Protein AF-A0A2D9Y4U9-F1 (afdb_monomer)

Radius of gyration: 23.61 Å; Cα contacts (8 Å, |Δi|>4): 243; chains: 1; bounding box: 48×55×72 Å

pLDDT: mean 71.7, std 15.78, range [38.75, 96.12]

Foldseek 3Di:
DDDDDDDPVNVVVVVVVVVVVVVVVVVVVVVVVLQVVLVVVVVLLVLVLVLQVVLCVVPVDGQALPDFDPPDPDGKRKFKLAQAPVGRPDRPSLVVSCVSSDPSHDPPSSDNDPPHDQKMKMKIAADDPQQPPDNGARIKIKMFSGGDHQPPPNDQDADDDDDDDGIDIDTHD

Mean predicted aligned error: 11.63 Å

Sequence (173 aa):
MKKKGFTLIELLVVISIIGVLSSIVLGTLGDARNSARDAAFLTRAKELQKSIEIFYLENDRYPTSGSVINGGGGTIAAANNCPEPSNPTYNDNWDEFVADMGGYLSPGLGAIDGQGHKHCMVYVLGKHPKCNKYADSAYNIIYTTYNTTYGEGGEIDYWVDGAGDTRHCLYPL

Secondary structure (DSSP, 8-state):
-PPPPPPHHHHHHHHHHHHHHHHHHHHHHHHHHHHHHHHHHHHHHHHHHHHHHHHHHHHSS----SSEEEETTEEEEEEE---BTTBTT--SSHHHHHHHTGGGSPTTSS---TT--SS-EEEEES-BTTB-SSTT-SEEEEEESSS-PPPTTSPPP--SSSSSS-EEEEPP-

Solvent-accessible surface area (backbone atoms only — not comparable to full-atom values): 10196 Å² total; per-residue (Å²): 134,86,80,85,74,84,54,72,65,60,55,52,53,50,54,52,52,50,53,60,56,50,56,57,54,59,60,56,51,56,58,54,53,52,54,52,51,35,53,53,48,54,52,49,56,53,50,51,52,52,29,50,52,54,44,24,76,74,64,81,43,72,81,54,21,90,51,71,46,78,58,99,85,50,80,25,34,38,25,23,68,45,42,34,74,94,42,70,83,41,43,51,39,29,70,44,29,43,57,64,42,50,88,56,58,61,94,72,74,74,62,80,64,97,76,70,60,41,58,32,46,34,42,32,42,34,79,43,93,74,55,54,92,54,85,79,38,71,39,36,38,38,36,38,63,46,81,47,68,52,40,99,77,79,59,80,71,61,45,82,80,95,80,75,65,53,33,41,72,48,68,78,132

Structure (mmCIF, N/CA/C/O backbone):
data_AF-A0A2D9Y4U9-F1
#
_entry.id   AF-A0A2D9Y4U9-F1
#
loop_
_atom_site.group_PDB
_atom_site.id
_atom_site.type_symbol
_atom_site.label_atom_id
_atom_site.label_alt_id
_atom_site.label_comp_id
_atom_site.label_asym_id
_atom_site.label_entity_id
_atom_site.label_seq_id
_atom_site.pdbx_PDB_ins_code
_atom_site.Cartn_x
_atom_site.Cartn_y
_atom_site.Cartn_z
_atom_site.occupancy
_atom_site.B_iso_or_equiv
_atom_site.auth_seq_id
_atom_site.auth_comp_id
_atom_site.auth_asym_id
_atom_site.auth_atom_id
_atom_site.pdbx_PDB_model_num
ATOM 1 N N . MET A 1 1 ? -29.198 35.960 50.471 1.00 51.66 1 MET A N 1
ATOM 2 C CA . MET A 1 1 ? -29.439 35.007 49.362 1.00 51.66 1 MET A CA 1
ATOM 3 C C . MET A 1 1 ? -28.948 33.627 49.791 1.00 51.66 1 MET A C 1
ATOM 5 O O . MET A 1 1 ? -27.767 33.498 50.085 1.00 51.66 1 MET A O 1
ATOM 9 N N . LYS A 1 2 ? -29.826 32.620 49.917 1.00 59.59 2 LYS A N 1
ATOM 10 C CA . LYS A 1 2 ? -29.412 31.248 50.271 1.00 59.59 2 LYS A CA 1
ATOM 11 C C . LYS A 1 2 ? -28.787 30.588 49.039 1.00 59.59 2 LYS A C 1
ATOM 13 O O . LYS A 1 2 ? -29.472 30.426 48.033 1.00 59.59 2 LYS A O 1
ATOM 18 N N . LYS A 1 3 ? -27.500 30.235 49.104 1.00 72.44 3 LYS A N 1
ATOM 19 C CA . LYS A 1 3 ? -26.849 29.439 48.055 1.00 72.44 3 LYS A CA 1
ATOM 20 C C . LYS A 1 3 ? -27.423 28.020 48.104 1.00 72.44 3 LYS A C 1
ATOM 22 O O . LYS A 1 3 ? -27.375 27.385 49.154 1.00 72.44 3 LYS A O 1
ATOM 27 N N . LYS A 1 4 ? -27.994 27.544 46.994 1.00 79.19 4 LYS A N 1
ATOM 28 C CA . LYS A 1 4 ? -28.340 26.127 46.829 1.00 79.19 4 LYS A CA 1
ATOM 29 C C . LYS A 1 4 ? -27.031 25.354 46.650 1.00 79.19 4 LYS A C 1
ATOM 31 O O . LYS A 1 4 ? -26.256 25.685 45.757 1.00 79.19 4 LYS A O 1
ATOM 36 N N . GLY A 1 5 ? -26.758 24.409 47.544 1.00 81.69 5 GLY A N 1
ATOM 37 C CA . GLY A 1 5 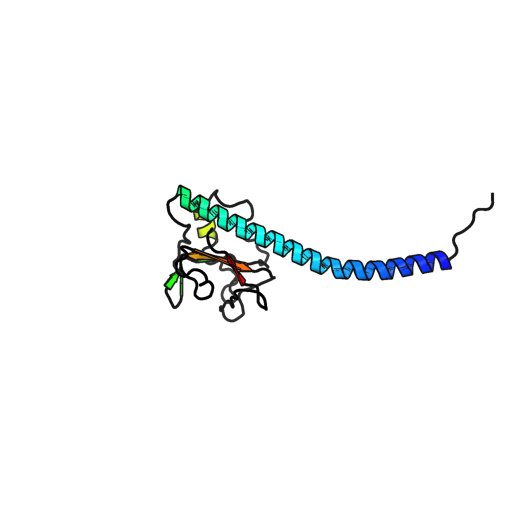? -25.640 23.477 47.412 1.00 81.69 5 GLY A CA 1
ATOM 38 C C . GLY A 1 5 ? -26.031 22.309 46.512 1.00 81.69 5 GLY A C 1
ATOM 39 O O . GLY A 1 5 ? -27.187 21.890 46.534 1.00 81.69 5 GLY A O 1
ATOM 40 N N . PHE A 1 6 ? -25.076 21.808 45.730 1.00 81.56 6 PHE A N 1
ATOM 41 C CA . PHE A 1 6 ? -25.226 20.554 44.994 1.00 81.56 6 PHE A CA 1
ATOM 42 C C . PHE A 1 6 ? -25.371 19.389 45.974 1.00 81.56 6 PHE A C 1
ATOM 44 O O . PHE A 1 6 ? -24.680 19.339 46.995 1.00 81.56 6 PHE A O 1
ATOM 51 N N . THR A 1 7 ? -26.258 18.450 45.666 1.00 91.75 7 THR A N 1
ATOM 52 C CA . THR A 1 7 ? -26.401 17.228 46.455 1.00 91.75 7 THR A CA 1
ATOM 53 C C . THR A 1 7 ? -25.341 16.199 46.048 1.00 91.75 7 THR A C 1
ATOM 55 O O . THR A 1 7 ? -24.925 16.121 44.892 1.00 91.75 7 THR A O 1
ATOM 58 N N . LEU A 1 8 ? -24.900 15.371 47.001 1.00 88.94 8 LEU A N 1
ATOM 59 C CA . LEU A 1 8 ? -23.971 14.262 46.734 1.00 88.94 8 LEU A CA 1
ATOM 60 C C . LEU A 1 8 ? -24.525 13.283 45.689 1.00 88.94 8 LEU A C 1
ATOM 62 O O . LEU A 1 8 ? -23.767 12.753 44.881 1.00 88.94 8 LEU A O 1
ATOM 66 N N . ILE A 1 9 ? -25.844 13.069 45.688 1.00 93.12 9 ILE A N 1
ATOM 67 C CA . ILE A 1 9 ? -26.503 12.175 44.735 1.00 93.12 9 ILE A CA 1
ATOM 68 C C . ILE A 1 9 ? -26.504 12.745 43.314 1.00 93.12 9 ILE A C 1
ATOM 70 O O . ILE A 1 9 ? -26.270 11.996 42.370 1.00 93.12 9 ILE A O 1
ATOM 74 N N . GLU A 1 10 ? -26.679 14.061 43.151 1.00 91.31 10 GLU A N 1
ATOM 75 C CA . GLU A 1 10 ? -26.558 14.711 41.841 1.00 91.31 10 GLU A CA 1
ATOM 76 C C . GLU A 1 10 ? -25.154 14.534 41.268 1.00 91.31 10 GLU A C 1
ATOM 78 O O . GLU A 1 10 ? -25.011 14.186 40.100 1.00 91.31 10 GLU A O 1
ATOM 83 N N . LEU A 1 11 ? -24.114 14.706 42.088 1.00 91.44 11 LEU A N 1
ATOM 84 C CA . LEU A 1 11 ? -22.742 14.521 41.618 1.00 91.44 11 LEU A CA 1
ATOM 85 C C . LEU A 1 11 ? -22.458 13.053 41.256 1.00 91.44 11 LEU A C 1
ATOM 87 O O . LEU A 1 11 ? -21.806 12.778 40.250 1.00 91.44 11 LEU A O 1
ATOM 91 N N . LEU A 1 12 ? -22.977 12.109 42.048 1.00 92.62 12 LEU A N 1
ATOM 92 C CA . LEU A 1 12 ? -22.763 10.675 41.847 1.00 92.62 12 LEU A CA 1
ATOM 93 C C . LEU A 1 12 ? -23.408 10.168 40.550 1.00 92.62 12 LEU A C 1
ATOM 95 O O . LEU A 1 12 ? -22.791 9.398 39.816 1.00 92.62 12 LEU A O 1
ATOM 99 N N . VAL A 1 13 ? -24.625 10.621 40.239 1.00 95.12 13 VAL A N 1
ATOM 100 C CA . VAL A 1 13 ? -25.310 10.252 38.990 1.00 95.12 13 VAL A CA 1
ATOM 101 C C . VAL A 1 13 ? -24.596 10.840 37.769 1.00 95.12 13 VAL A C 1
ATOM 103 O O . VAL A 1 13 ? -24.516 10.198 36.727 1.00 95.12 13 VAL A O 1
ATOM 106 N N . VAL A 1 14 ? -24.017 12.036 37.882 1.00 95.38 14 VAL A N 1
ATOM 107 C CA . VAL A 1 14 ? -23.298 12.656 36.761 1.00 95.38 14 VAL A CA 1
ATOM 108 C C . VAL A 1 14 ? -22.029 11.879 36.415 1.00 95.38 14 VAL A C 1
ATOM 110 O O . VAL A 1 14 ? -21.811 11.557 35.248 1.00 95.38 14 VAL A O 1
ATOM 113 N N . ILE A 1 15 ? -21.209 11.522 37.408 1.00 95.38 15 ILE A N 1
ATOM 114 C CA . ILE A 1 15 ? -19.981 10.759 37.141 1.00 95.38 15 ILE A CA 1
ATOM 115 C C . ILE A 1 15 ? -20.281 9.343 36.637 1.00 95.38 15 ILE A C 1
ATOM 117 O O . ILE A 1 15 ? -19.521 8.822 35.822 1.00 95.38 15 ILE A O 1
ATOM 121 N N . SER A 1 16 ? -21.396 8.733 37.061 1.00 95.56 16 SER A N 1
ATOM 122 C CA . SER A 1 16 ? -21.790 7.409 36.572 1.00 95.56 16 SER A CA 1
ATOM 123 C C . SER A 1 16 ? -22.224 7.456 35.105 1.00 95.56 16 SER A C 1
ATOM 125 O O . SER A 1 16 ? -21.777 6.624 34.317 1.00 95.56 16 SER A O 1
ATOM 127 N N . ILE A 1 17 ? -22.998 8.472 34.702 1.00 96.00 17 ILE A N 1
ATOM 128 C CA . ILE A 1 17 ? -23.381 8.683 33.298 1.00 96.00 17 ILE A CA 1
ATOM 129 C C . ILE A 1 17 ? -22.147 8.986 32.436 1.00 96.00 17 ILE A C 1
ATOM 131 O O . ILE A 1 17 ? -21.984 8.382 31.376 1.00 96.00 17 ILE A O 1
ATOM 135 N N . ILE A 1 18 ? -21.244 9.866 32.893 1.00 96.12 18 ILE A N 1
ATOM 136 C CA . ILE A 1 18 ? -19.992 10.165 32.174 1.00 96.12 18 ILE A CA 1
ATOM 137 C C . ILE A 1 18 ? -19.147 8.894 32.015 1.00 96.12 18 ILE A C 1
ATOM 139 O O . ILE A 1 18 ? -18.596 8.672 30.938 1.00 96.12 18 ILE A O 1
ATOM 143 N N . GLY A 1 19 ? -19.076 8.037 33.037 1.00 95.50 19 GLY A N 1
ATOM 144 C CA . GLY A 1 19 ? -18.334 6.776 32.981 1.00 95.50 19 GLY A CA 1
ATOM 145 C C . GLY A 1 19 ? -18.869 5.804 31.923 1.00 95.50 19 GLY A C 1
ATOM 146 O O . GLY A 1 19 ? -18.087 5.255 31.148 1.00 95.50 19 GLY A O 1
ATOM 147 N N . VAL A 1 20 ? -20.194 5.643 31.839 1.00 94.75 20 VAL A N 1
ATOM 148 C CA . VAL A 1 20 ? -20.840 4.776 30.834 1.00 94.75 20 VAL A CA 1
ATOM 149 C C . VAL A 1 20 ? -20.669 5.330 29.419 1.00 94.75 20 VAL A C 1
ATOM 151 O O . VAL A 1 20 ? -20.347 4.581 28.503 1.00 94.75 20 VAL A O 1
ATOM 154 N N . LEU A 1 21 ? -20.841 6.640 29.221 1.00 95.38 21 LEU A N 1
ATOM 155 C CA . LEU A 1 21 ? -20.657 7.244 27.899 1.00 95.38 21 LEU A CA 1
ATOM 156 C C . LEU A 1 21 ? -19.190 7.186 27.445 1.00 95.38 21 LEU A C 1
ATOM 158 O O . LEU A 1 21 ? -18.915 6.920 26.276 1.00 95.38 21 LEU A O 1
ATOM 162 N N . SER A 1 22 ? -18.242 7.379 28.367 1.00 91.88 22 SER A N 1
ATOM 163 C CA . SER A 1 22 ? -16.807 7.374 28.052 1.00 91.88 22 SER A CA 1
ATOM 164 C C . SER A 1 22 ? -16.295 5.993 27.631 1.00 91.88 22 SER A C 1
ATOM 166 O O . SER A 1 22 ? -15.444 5.913 26.746 1.00 91.88 22 SER A O 1
ATOM 168 N N . SER A 1 23 ? -16.811 4.902 28.214 1.00 89.44 23 SER A N 1
ATOM 169 C CA . SER A 1 23 ? -16.364 3.543 27.868 1.00 89.44 23 SER A CA 1
ATOM 170 C C . SER A 1 23 ? -16.719 3.153 26.428 1.00 89.44 23 SER A C 1
ATOM 172 O O . SER A 1 23 ? -15.898 2.549 25.738 1.00 89.44 23 SER A O 1
ATOM 174 N N . ILE A 1 24 ? -17.896 3.561 25.944 1.00 89.38 24 ILE A N 1
ATOM 175 C CA . ILE A 1 24 ? -18.354 3.297 24.571 1.00 89.38 24 ILE A CA 1
ATOM 176 C C . ILE A 1 24 ? -17.487 4.059 23.558 1.00 89.38 24 ILE A C 1
ATOM 178 O O . ILE A 1 24 ? -17.015 3.483 22.577 1.00 89.38 24 ILE A O 1
ATOM 182 N N . VAL A 1 25 ? -17.228 5.346 23.814 1.00 88.25 25 VAL A N 1
ATOM 183 C CA . VAL A 1 25 ? -16.435 6.202 22.914 1.00 88.25 25 VAL A CA 1
ATOM 184 C C . VAL A 1 25 ? -15.012 5.664 22.744 1.00 88.25 25 VAL A C 1
ATOM 186 O O . VAL A 1 25 ? -14.517 5.586 21.619 1.00 88.25 25 VAL A O 1
ATOM 189 N N . LEU A 1 26 ? -14.363 5.241 23.835 1.00 83.38 26 LEU A N 1
ATOM 190 C CA . LEU A 1 26 ? -12.994 4.718 23.790 1.00 83.38 26 LEU A CA 1
ATOM 191 C C . LEU A 1 26 ? -12.868 3.432 22.962 1.00 83.38 26 LEU A C 1
ATOM 193 O O . LEU A 1 26 ? -11.879 3.288 22.245 1.00 83.38 26 LEU A O 1
ATOM 197 N N . GLY A 1 27 ? -13.864 2.540 23.011 1.00 78.56 27 GLY A N 1
ATOM 198 C CA . GLY A 1 27 ? -13.873 1.321 22.196 1.00 78.56 27 GLY A CA 1
ATOM 199 C C . GLY A 1 27 ? -13.902 1.625 20.695 1.00 78.56 27 GLY A C 1
ATOM 200 O O . GLY A 1 27 ? -13.086 1.110 19.939 1.00 78.56 27 GLY A O 1
ATOM 201 N N . THR A 1 28 ? -14.776 2.540 20.270 1.00 79.06 28 THR A N 1
ATOM 202 C CA . THR A 1 28 ? -14.948 2.882 18.841 1.00 79.06 28 THR A CA 1
ATOM 203 C C . THR A 1 28 ? -13.784 3.674 18.230 1.00 79.06 28 THR A C 1
ATOM 205 O O . THR A 1 28 ? -13.571 3.647 17.017 1.00 79.06 28 THR A O 1
ATOM 208 N N . LEU A 1 29 ? -12.995 4.374 19.052 1.00 78.25 29 LEU A N 1
ATOM 209 C CA . LEU A 1 29 ? -11.891 5.214 18.580 1.00 78.25 29 LEU A CA 1
ATOM 210 C C . LEU A 1 29 ? -10.699 4.396 18.049 1.00 78.25 29 LEU A C 1
ATOM 212 O O . LEU A 1 29 ? -9.961 4.884 17.191 1.00 78.25 29 LEU A O 1
ATOM 216 N N . GLY A 1 30 ? -10.501 3.170 18.543 1.00 79.19 30 GLY A N 1
ATOM 217 C CA . GLY A 1 30 ? -9.443 2.272 18.065 1.00 79.19 30 GLY A CA 1
ATOM 218 C C . GLY A 1 30 ? -9.636 1.882 16.598 1.00 79.19 30 GLY A C 1
ATOM 219 O O . GLY A 1 30 ? -8.742 2.091 15.775 1.00 79.19 30 GLY A O 1
ATOM 220 N N . ASP A 1 31 ? -10.834 1.411 16.259 1.00 76.19 31 ASP A N 1
ATOM 221 C CA . ASP A 1 31 ? -11.176 0.952 14.907 1.00 76.19 31 ASP A CA 1
ATOM 222 C C . ASP A 1 31 ? -11.182 2.098 13.889 1.00 76.19 31 ASP A C 1
ATOM 224 O O . ASP A 1 31 ? -10.685 1.952 12.767 1.00 76.19 31 ASP A O 1
ATOM 228 N N . ALA A 1 32 ? -11.659 3.278 14.300 1.00 78.62 32 ALA A N 1
ATOM 229 C CA . ALA A 1 32 ? -11.632 4.481 13.472 1.00 78.62 32 ALA A CA 1
ATOM 230 C C . ALA A 1 32 ? -10.198 4.914 13.119 1.00 78.62 32 ALA A C 1
ATOM 232 O O . ALA A 1 32 ? -9.923 5.301 11.982 1.00 78.62 32 ALA A O 1
ATOM 233 N N . ARG A 1 33 ? -9.257 4.822 14.070 1.00 79.38 33 ARG A N 1
ATOM 234 C CA . ARG A 1 33 ? -7.839 5.144 13.832 1.00 79.38 33 ARG A CA 1
ATOM 235 C C . ARG A 1 33 ? -7.174 4.154 12.885 1.00 79.38 33 ARG A C 1
ATOM 237 O O . ARG A 1 33 ? -6.392 4.582 12.040 1.00 79.38 33 ARG A O 1
ATOM 244 N N . ASN A 1 34 ? -7.471 2.863 13.016 1.00 76.44 34 ASN A N 1
ATOM 245 C CA . ASN A 1 34 ? -6.946 1.847 12.104 1.00 76.44 34 ASN A CA 1
ATOM 246 C C . ASN A 1 34 ? -7.467 2.081 10.680 1.00 76.44 34 ASN A C 1
ATOM 248 O O . ASN A 1 34 ? -6.665 2.262 9.772 1.00 76.44 34 ASN A O 1
ATOM 252 N N . SER A 1 35 ? -8.780 2.266 10.523 1.00 79.31 35 SER A N 1
ATOM 253 C CA . SER A 1 35 ? -9.399 2.556 9.220 1.00 79.31 35 SER A CA 1
ATOM 254 C C . SER A 1 35 ? -8.829 3.820 8.558 1.00 79.31 35 SER A C 1
ATOM 256 O O . SER A 1 35 ? -8.591 3.850 7.352 1.00 79.31 35 SER A O 1
ATOM 258 N N . ALA A 1 36 ? -8.570 4.876 9.339 1.00 79.88 36 ALA A N 1
ATOM 259 C CA . ALA A 1 36 ? -7.955 6.102 8.832 1.00 79.88 36 ALA A CA 1
ATOM 260 C C . ALA A 1 36 ? -6.509 5.888 8.350 1.00 79.88 36 ALA A C 1
ATOM 262 O O . ALA A 1 36 ? -6.094 6.491 7.358 1.00 79.88 36 ALA A O 1
ATOM 263 N N . ARG A 1 37 ? -5.740 5.024 9.027 1.00 78.56 37 ARG A N 1
ATOM 264 C CA . ARG A 1 37 ? -4.376 4.658 8.609 1.00 78.56 37 ARG A CA 1
ATOM 265 C C . ARG A 1 37 ? -4.396 3.861 7.306 1.00 78.56 37 ARG A C 1
ATOM 267 O O . ARG A 1 37 ? -3.613 4.177 6.412 1.00 78.56 37 ARG A O 1
ATOM 274 N N . ASP A 1 38 ? -5.326 2.922 7.166 1.00 78.44 38 ASP A N 1
ATOM 275 C CA . ASP A 1 38 ? -5.475 2.107 5.955 1.00 78.44 38 ASP A CA 1
ATOM 276 C C . ASP A 1 38 ? -5.870 2.978 4.751 1.00 78.44 38 ASP A C 1
ATOM 278 O O . ASP A 1 38 ? -5.301 2.854 3.665 1.00 78.44 38 ASP A O 1
ATOM 282 N N . ALA A 1 39 ? -6.781 3.937 4.950 1.00 81.62 39 ALA A N 1
ATOM 283 C CA . ALA A 1 39 ? -7.169 4.904 3.923 1.00 81.62 39 ALA A CA 1
ATOM 284 C C . ALA A 1 39 ? -6.001 5.816 3.493 1.00 81.62 39 ALA A C 1
ATOM 286 O O . ALA A 1 39 ? -5.819 6.094 2.301 1.00 81.62 39 ALA A O 1
ATOM 287 N N . ALA A 1 40 ? -5.181 6.264 4.449 1.00 82.06 40 ALA A N 1
ATOM 288 C CA . ALA A 1 40 ? -3.983 7.047 4.154 1.00 82.06 40 ALA A CA 1
ATOM 289 C C . ALA A 1 40 ? -2.959 6.228 3.355 1.00 82.06 40 ALA 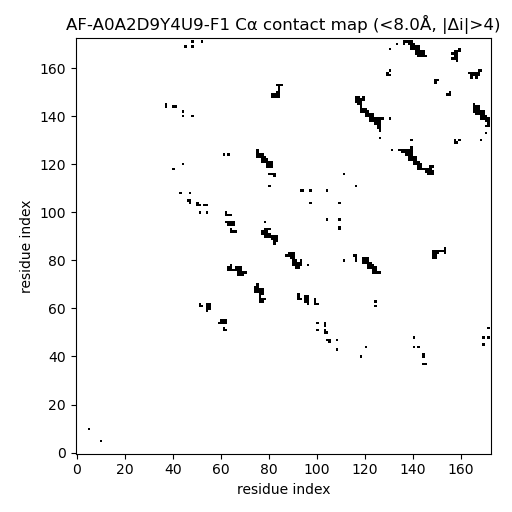A C 1
ATOM 291 O O . ALA A 1 40 ? -2.366 6.732 2.402 1.00 82.06 40 ALA A O 1
ATOM 292 N N . PHE A 1 41 ? -2.786 4.952 3.696 1.00 80.00 41 PHE A N 1
ATOM 293 C CA . PHE A 1 41 ? -1.887 4.059 2.976 1.00 80.00 41 PHE A CA 1
ATOM 294 C C . PHE A 1 41 ? -2.367 3.753 1.552 1.00 80.00 41 PHE A C 1
ATOM 296 O O . PHE A 1 41 ? -1.581 3.831 0.611 1.00 80.00 41 PHE A O 1
ATOM 303 N N . LEU A 1 42 ? -3.666 3.514 1.358 1.00 81.62 42 LEU A N 1
ATOM 304 C CA . LEU A 1 42 ? -4.251 3.372 0.023 1.00 81.62 42 LEU A CA 1
ATOM 305 C C . LEU A 1 42 ? -3.986 4.606 -0.852 1.00 81.62 42 LEU A C 1
ATOM 307 O O . LEU A 1 42 ? -3.724 4.485 -2.048 1.00 81.62 42 LEU A O 1
ATOM 311 N N . THR A 1 43 ? -4.051 5.799 -0.261 1.00 84.88 43 THR A N 1
ATOM 312 C CA . THR A 1 43 ? -3.743 7.045 -0.976 1.00 84.88 43 THR A CA 1
ATOM 313 C C . THR A 1 43 ? -2.286 7.062 -1.436 1.00 84.88 43 THR A C 1
ATOM 315 O O . THR A 1 43 ? -2.029 7.345 -2.603 1.00 84.88 43 THR A O 1
ATOM 318 N N . ARG A 1 44 ? -1.351 6.647 -0.574 1.00 84.44 44 ARG A N 1
ATOM 319 C CA . ARG A 1 44 ? 0.073 6.507 -0.922 1.00 84.44 44 ARG A CA 1
ATOM 320 C C . ARG A 1 44 ? 0.308 5.503 -2.050 1.00 84.44 44 ARG A C 1
ATOM 322 O O . ARG A 1 44 ? 1.021 5.814 -2.995 1.00 84.44 44 ARG A O 1
ATOM 329 N N . ALA A 1 45 ? -0.335 4.337 -2.012 1.00 82.38 45 ALA A N 1
ATOM 330 C CA . ALA A 1 45 ? -0.201 3.342 -3.080 1.00 82.38 45 ALA A CA 1
ATOM 331 C C . ALA A 1 45 ? -0.681 3.882 -4.446 1.00 82.38 45 ALA A C 1
ATOM 333 O O . ALA A 1 45 ? -0.070 3.618 -5.479 1.00 82.38 45 ALA A O 1
ATOM 334 N N . LYS A 1 46 ? -1.736 4.708 -4.459 1.00 86.12 46 LYS A N 1
ATOM 335 C CA . LYS A 1 46 ? -2.202 5.400 -5.675 1.00 86.12 46 LYS A CA 1
ATOM 336 C C . LYS A 1 46 ? -1.273 6.529 -6.122 1.00 86.12 46 LYS A C 1
ATOM 338 O O . LYS A 1 46 ? -1.171 6.793 -7.315 1.00 86.12 46 LYS A O 1
ATOM 343 N N . GLU A 1 47 ? -0.627 7.226 -5.192 1.00 88.12 47 GLU A N 1
ATOM 344 C CA . GLU A 1 47 ? 0.409 8.211 -5.526 1.00 88.12 47 GLU A CA 1
ATOM 345 C C . GLU A 1 47 ? 1.615 7.540 -6.184 1.00 88.12 47 GLU A C 1
ATOM 347 O O . GLU A 1 47 ? 2.092 8.044 -7.197 1.00 88.12 47 GLU A O 1
ATOM 352 N N . LEU A 1 48 ? 2.034 6.375 -5.676 1.00 86.19 48 LEU A N 1
ATOM 353 C CA . LEU A 1 48 ? 3.086 5.559 -6.282 1.00 86.19 48 LEU A CA 1
ATOM 354 C C . LEU A 1 48 ? 2.738 5.153 -7.713 1.00 86.19 48 LEU A C 1
ATOM 356 O O . LEU A 1 48 ? 3.552 5.280 -8.618 1.00 86.19 48 LEU A O 1
ATOM 360 N N . GLN A 1 49 ? 1.506 4.701 -7.931 1.00 87.31 49 GLN A N 1
ATOM 361 C CA . GLN A 1 49 ? 1.036 4.381 -9.272 1.00 87.31 49 GLN A CA 1
ATOM 362 C C . GLN A 1 49 ? 1.179 5.578 -10.219 1.00 87.31 49 GLN A C 1
ATOM 364 O O . GLN A 1 49 ? 1.731 5.451 -11.307 1.00 87.31 49 GLN A O 1
ATOM 369 N N . LYS A 1 50 ? 0.719 6.760 -9.795 1.00 90.50 50 LYS A N 1
ATOM 370 C CA . LYS A 1 50 ? 0.815 7.975 -10.613 1.00 90.50 50 LYS A CA 1
ATOM 371 C C . LYS A 1 50 ? 2.259 8.368 -10.903 1.00 90.50 50 LYS A C 1
ATOM 373 O O . LYS A 1 50 ? 2.543 8.776 -12.023 1.00 90.50 50 LYS A O 1
ATOM 378 N N . SER A 1 51 ? 3.155 8.272 -9.922 1.00 89.88 51 SER A N 1
ATOM 379 C CA . SER A 1 51 ? 4.561 8.616 -10.139 1.00 89.88 51 SER A CA 1
ATOM 380 C C . SER A 1 51 ? 5.241 7.659 -11.112 1.00 89.88 51 SER A C 1
ATOM 382 O O . SER A 1 51 ? 6.032 8.115 -11.930 1.00 89.88 51 SER A O 1
ATOM 384 N N . ILE A 1 52 ? 4.903 6.367 -11.074 1.00 88.44 52 ILE A N 1
ATOM 385 C CA . ILE A 1 52 ? 5.412 5.370 -12.026 1.00 88.44 52 ILE A CA 1
ATOM 386 C C . ILE A 1 52 ? 4.966 5.698 -13.456 1.00 88.44 52 ILE A C 1
ATOM 388 O O . ILE A 1 52 ? 5.776 5.622 -14.377 1.00 88.44 52 ILE A O 1
ATOM 392 N N . GLU A 1 53 ? 3.709 6.106 -13.652 1.00 90.06 53 GLU A N 1
ATOM 393 C CA . GLU A 1 53 ? 3.237 6.519 -14.982 1.00 90.06 53 GLU A CA 1
ATOM 394 C C . GLU A 1 53 ? 3.955 7.779 -15.477 1.00 90.06 53 GLU A C 1
ATOM 396 O O . GLU A 1 53 ? 4.373 7.842 -16.630 1.00 90.06 53 GLU A O 1
ATOM 401 N N . ILE A 1 54 ? 4.156 8.774 -14.607 1.00 91.75 54 ILE A N 1
ATOM 402 C CA . ILE A 1 54 ? 4.917 9.983 -14.960 1.00 91.75 54 ILE A CA 1
ATOM 403 C C . ILE A 1 54 ? 6.360 9.620 -15.332 1.00 91.75 54 ILE A C 1
ATOM 405 O O . ILE A 1 54 ? 6.873 10.105 -16.337 1.00 91.75 54 ILE A O 1
ATOM 409 N N . PHE A 1 55 ? 6.996 8.733 -14.564 1.00 90.75 55 PHE A N 1
ATOM 410 C CA . PHE A 1 55 ? 8.343 8.253 -14.854 1.00 90.75 55 PHE A CA 1
ATOM 411 C C . PHE A 1 55 ? 8.424 7.602 -16.239 1.00 90.75 55 PHE A C 1
ATOM 413 O O . PHE A 1 55 ? 9.337 7.917 -17.003 1.00 90.75 55 PHE A O 1
ATOM 420 N N . TYR A 1 56 ? 7.458 6.743 -16.582 1.00 90.50 56 TYR A N 1
ATOM 421 C CA . TYR A 1 56 ? 7.389 6.099 -17.894 1.00 90.50 56 TYR A CA 1
ATOM 422 C C . TYR A 1 56 ? 7.258 7.118 -19.029 1.00 90.50 56 TYR A C 1
ATOM 424 O O . TYR A 1 56 ? 7.982 7.019 -20.014 1.00 90.50 56 TYR A O 1
ATOM 432 N N . LEU A 1 57 ? 6.395 8.125 -18.868 1.00 92.38 57 LEU A N 1
ATOM 433 C CA . LEU A 1 57 ? 6.198 9.175 -19.873 1.00 92.38 57 LEU A CA 1
ATOM 434 C C . LEU A 1 57 ? 7.465 9.997 -20.153 1.00 92.38 57 LEU A C 1
ATOM 436 O O . LEU A 1 57 ? 7.606 10.531 -21.250 1.00 92.38 57 LEU A O 1
ATOM 440 N N . GLU A 1 58 ? 8.367 10.125 -19.179 1.00 93.94 58 GLU A N 1
ATOM 441 C CA . GLU A 1 58 ? 9.602 10.905 -19.332 1.00 93.94 58 GLU A CA 1
ATOM 442 C C . GLU A 1 58 ? 10.822 10.062 -19.722 1.00 93.94 58 GLU A C 1
ATOM 444 O O . GLU A 1 58 ? 11.749 10.581 -20.343 1.00 93.94 58 GLU A O 1
ATOM 449 N N . ASN A 1 59 ? 10.838 8.774 -19.369 1.00 89.88 59 ASN A N 1
ATOM 450 C CA . ASN A 1 59 ? 12.006 7.903 -19.532 1.00 89.88 59 ASN A CA 1
ATOM 451 C C . ASN A 1 59 ? 11.794 6.768 -20.550 1.00 89.88 59 ASN A C 1
ATOM 453 O O . ASN A 1 59 ? 12.725 5.994 -20.777 1.00 89.88 59 ASN A O 1
ATOM 457 N N . ASP A 1 60 ? 10.591 6.633 -21.125 1.00 91.06 60 ASP A N 1
ATOM 458 C CA . ASP A 1 60 ? 10.172 5.552 -22.039 1.00 91.06 60 ASP A CA 1
ATOM 459 C C . ASP A 1 60 ? 10.428 4.133 -21.486 1.00 91.06 60 ASP A C 1
ATOM 461 O O . ASP A 1 60 ? 10.530 3.142 -22.216 1.00 91.06 60 ASP A O 1
ATOM 465 N N . ARG A 1 61 ? 10.534 4.013 -20.161 1.00 87.38 61 ARG A N 1
ATOM 466 C CA . ARG A 1 61 ? 10.741 2.751 -19.451 1.00 87.38 61 ARG A CA 1
ATOM 467 C C . ARG A 1 61 ? 10.096 2.803 -18.082 1.00 87.38 61 ARG A C 1
ATOM 469 O O . ARG A 1 61 ? 9.992 3.861 -17.472 1.00 87.38 61 ARG A O 1
ATOM 476 N N . TYR A 1 62 ? 9.702 1.643 -17.584 1.00 86.88 62 TYR A N 1
ATOM 477 C CA . TYR A 1 62 ? 9.288 1.518 -16.197 1.00 86.88 62 TYR A CA 1
ATOM 478 C C . TYR A 1 62 ? 10.508 1.463 -15.266 1.00 86.88 62 TYR A C 1
ATOM 480 O O . TYR A 1 62 ? 11.584 1.028 -15.699 1.00 86.88 62 TYR A O 1
ATOM 488 N N . PRO A 1 63 ? 10.362 1.911 -14.007 1.00 84.06 63 PRO A N 1
ATOM 489 C CA . PRO A 1 63 ? 11.432 1.829 -13.027 1.00 84.06 63 PRO A CA 1
ATOM 490 C C . PRO A 1 63 ? 11.797 0.368 -12.773 1.00 84.06 63 PRO A C 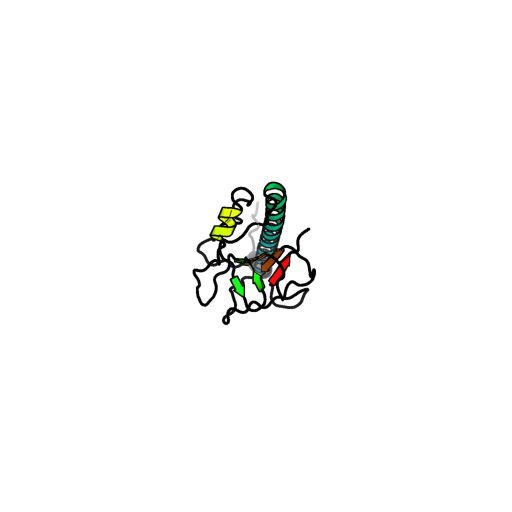1
ATOM 492 O O . PRO A 1 63 ? 10.931 -0.501 -12.660 1.00 84.06 63 PRO A O 1
ATOM 495 N N . THR A 1 64 ? 13.089 0.086 -12.687 1.00 77.19 64 THR A N 1
ATOM 496 C CA . THR A 1 64 ? 13.594 -1.269 -12.451 1.00 77.19 64 THR A CA 1
ATOM 497 C C . THR A 1 64 ? 14.379 -1.284 -11.155 1.00 77.19 64 THR A C 1
ATOM 499 O O . THR A 1 64 ? 15.311 -0.502 -10.989 1.00 77.19 64 THR A O 1
ATOM 502 N N . SER A 1 65 ? 14.062 -2.219 -10.265 1.00 68.50 65 SER A N 1
ATOM 503 C CA . SER A 1 65 ? 15.020 -2.675 -9.264 1.00 68.50 65 SER A CA 1
ATOM 504 C C . SER A 1 65 ? 16.208 -3.312 -9.986 1.00 68.50 65 SER A C 1
ATOM 506 O O . SER A 1 65 ? 15.996 -4.137 -10.875 1.00 68.50 65 SER A O 1
ATOM 508 N N . GLY A 1 66 ? 17.442 -2.968 -9.631 1.00 54.81 66 GLY A N 1
ATOM 509 C CA . GLY A 1 66 ? 18.653 -3.449 -10.302 1.00 54.81 66 GLY A CA 1
ATOM 510 C C . GLY A 1 66 ? 18.834 -4.971 -10.283 1.00 54.81 66 GLY A C 1
ATOM 511 O O . GLY A 1 66 ? 19.641 -5.489 -11.056 1.00 54.81 66 GLY A O 1
ATOM 512 N N . SER A 1 67 ? 18.046 -5.703 -9.484 1.00 50.44 67 SER A N 1
ATOM 513 C CA . SER A 1 67 ? 18.016 -7.167 -9.490 1.00 50.44 67 SER A CA 1
ATOM 514 C C . SER A 1 67 ? 16.705 -7.742 -10.045 1.00 50.44 67 SER A C 1
ATOM 516 O O . SER A 1 67 ? 15.596 -7.423 -9.611 1.00 50.44 67 SER A O 1
ATOM 518 N N . VAL A 1 68 ? 16.858 -8.657 -11.002 1.00 51.16 68 VAL A N 1
ATOM 519 C CA . VAL A 1 68 ? 15.814 -9.571 -11.476 1.00 51.16 68 VAL A CA 1
ATOM 520 C C . VAL A 1 68 ? 15.601 -10.659 -10.423 1.00 51.16 68 VAL A C 1
ATOM 522 O O . VAL A 1 68 ? 16.523 -11.431 -10.153 1.00 51.16 68 VAL A O 1
ATOM 525 N N . ILE A 1 69 ? 14.387 -10.789 -9.884 1.00 51.53 69 ILE A N 1
ATOM 526 C CA . ILE A 1 69 ? 14.012 -11.959 -9.086 1.00 51.53 69 ILE A CA 1
ATOM 527 C C . ILE A 1 69 ? 13.517 -13.040 -10.058 1.00 51.53 69 ILE A C 1
ATOM 529 O O . ILE A 1 69 ? 12.477 -12.901 -10.705 1.00 51.53 69 ILE A O 1
ATOM 533 N N . ASN A 1 70 ? 14.280 -14.128 -10.200 1.00 47.19 70 ASN A N 1
ATOM 534 C CA . ASN A 1 70 ? 13.831 -15.322 -10.922 1.00 47.19 70 ASN A CA 1
ATOM 535 C C . ASN A 1 70 ? 12.993 -16.192 -9.977 1.00 47.19 70 ASN A C 1
ATOM 537 O O . ASN A 1 70 ? 13.515 -17.077 -9.304 1.00 47.19 70 ASN A O 1
ATOM 541 N N . GLY A 1 71 ? 11.686 -15.937 -9.926 1.00 46.22 71 GLY A N 1
ATOM 542 C CA . GLY A 1 71 ? 10.733 -16.755 -9.180 1.00 46.22 71 GLY A CA 1
ATOM 543 C C . GLY A 1 71 ? 9.920 -17.643 -10.117 1.00 46.22 71 GLY A C 1
ATOM 544 O O . GLY A 1 71 ? 9.016 -17.146 -10.776 1.00 46.22 71 GLY A O 1
ATOM 545 N N . GLY A 1 72 ? 10.255 -18.940 -10.189 1.00 43.78 72 GLY A N 1
ATOM 546 C CA . GLY A 1 72 ? 9.371 -20.077 -10.529 1.00 43.78 72 GLY A CA 1
ATOM 547 C C . GLY A 1 72 ? 8.367 -19.982 -11.693 1.00 43.78 72 GLY A C 1
ATOM 548 O O . GLY A 1 72 ? 7.433 -20.777 -11.727 1.00 43.78 72 GLY A O 1
ATOM 549 N N . GLY A 1 73 ? 8.513 -19.038 -12.622 1.00 48.06 73 GLY A N 1
ATOM 550 C CA . GLY A 1 73 ? 7.538 -18.789 -13.690 1.00 48.06 73 GLY A CA 1
ATOM 551 C C . GLY A 1 73 ? 7.783 -17.535 -14.538 1.00 48.06 73 GLY A C 1
ATOM 552 O O . GLY A 1 73 ? 7.097 -17.355 -15.540 1.00 48.06 73 GLY A O 1
ATOM 553 N N . GLY A 1 74 ? 8.762 -16.692 -14.192 1.00 49.41 74 GLY A N 1
ATOM 554 C CA . GLY A 1 74 ? 9.198 -15.575 -15.031 1.00 49.41 74 GLY A CA 1
ATOM 555 C C . GLY A 1 74 ? 10.283 -14.714 -14.381 1.00 49.41 74 GLY A C 1
ATOM 556 O O . GLY A 1 74 ? 10.488 -14.756 -13.169 1.00 49.41 74 GLY A O 1
ATOM 557 N N . THR A 1 75 ? 10.980 -13.940 -15.212 1.00 46.19 75 THR A N 1
ATOM 558 C CA . THR A 1 75 ? 11.866 -12.843 -14.802 1.00 46.19 75 THR A CA 1
ATOM 559 C C . THR A 1 75 ? 10.991 -11.672 -14.371 1.00 46.19 75 THR A C 1
ATOM 561 O O . THR A 1 75 ? 10.388 -11.015 -15.215 1.00 46.19 75 THR A O 1
ATOM 564 N N . ILE A 1 76 ? 10.899 -11.430 -13.065 1.00 55.66 76 ILE A N 1
ATOM 565 C CA . ILE A 1 76 ? 10.147 -10.310 -12.505 1.00 55.66 76 ILE A CA 1
ATOM 566 C C . ILE A 1 76 ? 11.176 -9.350 -11.903 1.00 55.66 76 ILE A C 1
ATOM 568 O O . ILE A 1 76 ? 11.900 -9.719 -10.980 1.00 55.66 76 ILE A O 1
ATOM 572 N N . ALA A 1 77 ? 11.272 -8.119 -12.411 1.00 62.66 77 ALA A N 1
ATOM 573 C CA . ALA A 1 77 ? 11.885 -7.063 -11.608 1.00 62.66 77 ALA A CA 1
ATOM 574 C C . ALA A 1 77 ? 10.860 -6.707 -10.532 1.00 62.66 77 ALA A C 1
ATOM 576 O O . ALA A 1 77 ? 9.762 -6.245 -10.855 1.00 62.66 77 ALA A O 1
ATOM 577 N N . ALA A 1 78 ? 11.177 -7.021 -9.282 1.00 68.50 78 ALA A N 1
ATOM 578 C CA . ALA A 1 78 ? 10.307 -6.745 -8.159 1.00 68.50 78 ALA A CA 1
ATOM 579 C C . ALA A 1 78 ? 11.054 -5.936 -7.108 1.00 68.50 78 ALA A C 1
ATOM 581 O O . ALA A 1 78 ? 12.214 -6.215 -6.798 1.00 68.50 78 ALA A O 1
ATOM 582 N N . ALA A 1 79 ? 10.349 -4.955 -6.557 1.00 75.19 79 ALA A N 1
ATOM 583 C CA . ALA A 1 79 ? 10.810 -4.165 -5.433 1.00 75.19 79 ALA A CA 1
ATOM 584 C C . ALA A 1 79 ? 9.768 -4.227 -4.319 1.00 75.19 79 ALA A C 1
ATOM 586 O O . ALA A 1 79 ? 8.580 -4.055 -4.598 1.00 75.19 79 ALA A O 1
ATOM 587 N N . ASN A 1 80 ? 10.173 -4.440 -3.066 1.00 74.38 80 ASN A N 1
ATOM 588 C CA . ASN A 1 80 ? 9.230 -4.402 -1.946 1.00 74.38 80 ASN A CA 1
ATOM 589 C C . ASN A 1 80 ? 9.805 -3.770 -0.676 1.00 74.38 80 ASN A C 1
ATOM 591 O O . ASN A 1 80 ? 10.978 -3.933 -0.358 1.00 74.38 80 ASN A O 1
ATOM 595 N N . ASN A 1 81 ? 8.954 -3.070 0.075 1.00 75.75 81 ASN A N 1
ATOM 596 C CA . ASN A 1 81 ? 9.317 -2.452 1.356 1.00 75.75 81 ASN A CA 1
ATOM 597 C C . ASN A 1 81 ? 8.985 -3.343 2.571 1.00 75.75 81 ASN A C 1
ATOM 599 O O . ASN A 1 81 ? 8.779 -2.839 3.678 1.00 75.75 81 ASN A O 1
ATOM 603 N N . CYS A 1 82 ? 8.874 -4.653 2.360 1.00 70.75 82 CYS A N 1
ATOM 604 C CA . CYS A 1 82 ? 8.323 -5.595 3.320 1.00 70.75 82 CYS A CA 1
ATOM 605 C C . CYS A 1 82 ? 9.419 -6.508 3.864 1.00 70.75 82 CYS A C 1
ATOM 607 O O . CYS A 1 82 ? 10.024 -7.233 3.086 1.00 70.75 82 CYS A O 1
ATOM 609 N N . PRO A 1 83 ? 9.645 -6.552 5.184 1.00 61.44 83 PRO A N 1
ATOM 610 C CA . PRO A 1 83 ? 10.639 -7.460 5.739 1.00 61.44 83 PRO A CA 1
ATOM 611 C C . PRO A 1 83 ? 10.193 -8.921 5.554 1.00 61.44 83 PRO A C 1
ATOM 613 O O . PRO A 1 83 ? 9.099 -9.301 5.987 1.00 61.44 83 PRO A O 1
ATOM 616 N N . GLU A 1 84 ? 11.038 -9.744 4.932 1.00 57.34 84 GLU A N 1
ATOM 617 C CA . GLU A 1 84 ? 10.838 -11.193 4.828 1.00 57.34 84 GLU A CA 1
ATOM 618 C C . GLU A 1 84 ? 11.236 -11.909 6.138 1.00 57.34 84 GLU A C 1
ATOM 620 O O . GLU A 1 84 ? 12.239 -11.550 6.754 1.00 57.34 84 GLU A O 1
ATOM 625 N N . PRO A 1 85 ? 10.523 -12.957 6.597 1.00 50.53 85 PRO A N 1
ATOM 626 C CA . PRO A 1 85 ? 10.831 -13.630 7.863 1.00 50.53 85 PRO A CA 1
ATOM 627 C C . PRO A 1 85 ? 12.187 -14.351 7.870 1.00 50.53 85 PRO A C 1
ATOM 629 O O . PRO A 1 85 ? 12.807 -14.469 8.924 1.00 50.53 85 PRO A O 1
ATOM 632 N N . SER A 1 86 ? 12.681 -14.801 6.713 1.00 52.94 86 SER A N 1
ATOM 633 C CA . SER A 1 86 ? 14.029 -15.370 6.566 1.00 52.94 86 SER A CA 1
ATOM 634 C C . SER A 1 86 ? 15.135 -14.315 6.547 1.00 52.94 86 SER A C 1
ATOM 636 O O . SER A 1 86 ? 16.295 -14.644 6.796 1.00 52.94 86 SER A O 1
ATOM 638 N N . ASN A 1 87 ? 14.797 -13.057 6.255 1.00 52.34 87 ASN A N 1
ATOM 639 C CA . ASN A 1 87 ? 15.733 -11.944 6.237 1.00 52.34 87 ASN A CA 1
ATOM 640 C C . ASN A 1 87 ? 15.002 -10.632 6.592 1.00 52.34 87 ASN A C 1
ATOM 642 O O . ASN A 1 87 ? 14.633 -9.866 5.703 1.00 52.34 87 ASN A O 1
ATOM 646 N N . PRO A 1 88 ? 14.805 -10.343 7.893 1.00 52.44 88 PRO A N 1
ATOM 647 C CA . PRO A 1 88 ? 13.997 -9.210 8.364 1.00 52.44 88 PRO A CA 1
ATOM 648 C C . PRO A 1 88 ? 14.602 -7.833 8.039 1.00 52.44 88 PRO A C 1
ATOM 650 O O . PRO A 1 88 ? 13.998 -6.803 8.328 1.00 52.44 88 PRO A O 1
ATOM 653 N N . THR A 1 89 ? 15.802 -7.819 7.460 1.00 50.09 89 THR A N 1
ATOM 654 C CA . THR A 1 89 ? 16.526 -6.643 6.967 1.00 50.09 89 THR A CA 1
ATOM 655 C C . THR A 1 89 ? 16.400 -6.435 5.459 1.00 50.09 89 THR A C 1
ATOM 657 O O . THR A 1 89 ? 16.887 -5.422 4.968 1.00 50.09 89 THR A O 1
ATOM 660 N N . TYR A 1 90 ? 15.797 -7.367 4.717 1.00 49.69 90 TYR A N 1
ATOM 661 C CA . TYR A 1 90 ? 15.728 -7.278 3.263 1.00 49.69 90 TYR A CA 1
ATOM 662 C C . TYR A 1 90 ? 14.477 -6.519 2.826 1.00 49.69 90 TYR A C 1
ATOM 664 O O . TYR A 1 90 ? 13.354 -6.979 3.010 1.00 49.69 90 TYR A O 1
ATOM 672 N N . ASN A 1 91 ? 14.694 -5.335 2.265 1.00 57.53 91 ASN A N 1
ATOM 673 C CA . ASN A 1 91 ? 13.828 -4.743 1.266 1.00 57.53 91 ASN A CA 1
ATOM 674 C C . ASN A 1 91 ? 14.363 -5.221 -0.092 1.00 57.53 91 ASN A C 1
ATOM 676 O O . ASN A 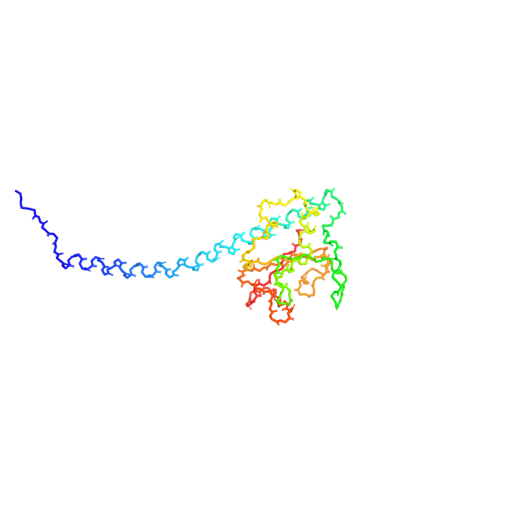1 91 ? 15.415 -4.752 -0.514 1.00 57.53 91 ASN A O 1
ATOM 680 N N . ASP A 1 92 ? 13.735 -6.173 -0.787 1.00 64.62 92 ASP A N 1
ATOM 681 C CA . ASP A 1 92 ? 14.275 -6.582 -2.094 1.00 64.62 92 ASP A CA 1
ATOM 682 C C . ASP A 1 92 ? 14.326 -5.356 -3.013 1.00 64.62 92 ASP A C 1
ATOM 684 O O . ASP A 1 92 ? 13.291 -4.862 -3.456 1.00 64.62 92 ASP A O 1
ATOM 688 N N . ASN A 1 93 ? 15.530 -4.821 -3.234 1.00 72.81 93 ASN A N 1
ATOM 689 C CA . ASN A 1 93 ? 15.857 -3.708 -4.121 1.00 72.81 93 ASN A CA 1
ATOM 690 C C . ASN A 1 93 ? 14.968 -2.452 -3.999 1.00 72.81 93 ASN A C 1
ATOM 692 O O . ASN A 1 93 ? 14.900 -1.662 -4.943 1.00 72.81 93 ASN A O 1
ATOM 696 N N . TRP A 1 94 ? 14.260 -2.244 -2.884 1.00 78.25 94 TRP A N 1
ATOM 697 C CA . TRP A 1 94 ? 13.361 -1.091 -2.752 1.00 78.25 94 TRP A CA 1
ATOM 698 C C . TRP A 1 94 ? 14.132 0.217 -2.761 1.00 78.25 94 TRP A C 1
ATOM 700 O O . TRP A 1 94 ? 13.712 1.161 -3.418 1.00 78.25 94 TRP A O 1
ATOM 710 N N . ASP A 1 95 ? 15.287 0.257 -2.098 1.00 77.25 95 ASP A N 1
ATOM 711 C CA . ASP A 1 95 ? 16.154 1.434 -2.127 1.00 77.25 95 ASP A CA 1
ATOM 712 C C . ASP A 1 95 ? 16.678 1.712 -3.542 1.00 77.25 95 ASP A C 1
ATOM 714 O O . ASP A 1 95 ? 16.792 2.870 -3.934 1.00 77.25 95 ASP A O 1
ATOM 718 N N . GLU A 1 96 ? 16.928 0.671 -4.343 1.00 78.62 96 GLU A N 1
ATOM 719 C CA . GLU A 1 96 ? 17.316 0.821 -5.750 1.00 78.62 96 GLU A CA 1
ATOM 720 C C . GLU A 1 96 ? 16.155 1.330 -6.604 1.00 78.62 96 GLU A C 1
ATOM 722 O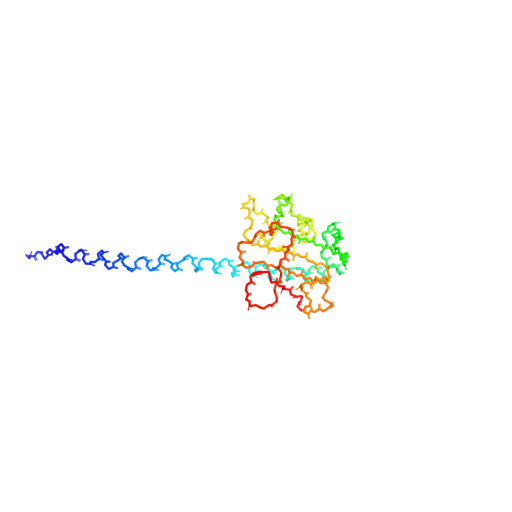 O . GLU A 1 96 ? 16.341 2.239 -7.407 1.00 78.62 96 GLU A O 1
ATOM 727 N N . PHE A 1 97 ? 14.948 0.798 -6.402 1.00 82.56 97 PHE A N 1
ATOM 728 C CA . PHE A 1 97 ? 13.733 1.299 -7.042 1.00 82.56 97 PHE A CA 1
ATOM 729 C C . PHE A 1 97 ? 13.488 2.770 -6.689 1.00 82.56 97 PHE A C 1
ATOM 731 O O . PHE A 1 97 ? 13.208 3.580 -7.569 1.00 82.56 97 PHE A O 1
ATOM 738 N N . VAL A 1 98 ? 13.626 3.134 -5.411 1.00 81.38 98 VAL A N 1
ATOM 739 C CA . VAL A 1 98 ? 13.485 4.515 -4.935 1.00 81.38 98 VAL A CA 1
ATOM 740 C C . VAL A 1 98 ? 14.566 5.409 -5.539 1.00 81.38 98 VAL A C 1
ATOM 742 O O . VAL A 1 98 ? 14.268 6.539 -5.920 1.00 81.38 98 VAL A O 1
ATOM 745 N N . ALA A 1 99 ? 15.799 4.914 -5.666 1.00 82.31 99 ALA A N 1
ATOM 746 C CA . ALA A 1 99 ? 16.883 5.638 -6.318 1.00 82.31 99 ALA A CA 1
ATOM 747 C C . ALA A 1 99 ? 16.622 5.848 -7.820 1.00 82.31 99 ALA A C 1
ATOM 749 O O . ALA A 1 99 ? 16.832 6.958 -8.306 1.00 82.31 99 ALA A O 1
ATOM 750 N N . ASP A 1 100 ? 16.122 4.831 -8.532 1.00 85.19 100 ASP A N 1
ATOM 751 C CA . ASP A 1 100 ? 15.757 4.917 -9.956 1.00 85.19 100 ASP A CA 1
ATOM 752 C C . ASP A 1 100 ? 14.605 5.908 -10.170 1.00 85.19 100 ASP A C 1
ATOM 754 O O . ASP A 1 100 ? 14.662 6.784 -11.030 1.00 85.19 100 ASP A O 1
ATOM 758 N N . MET A 1 101 ? 13.594 5.838 -9.303 1.00 85.25 101 MET A N 1
ATOM 759 C CA . MET A 1 101 ? 12.452 6.749 -9.281 1.00 85.25 101 MET A CA 1
ATOM 760 C C . MET A 1 101 ? 12.798 8.170 -8.813 1.00 85.25 101 MET A C 1
ATOM 762 O O . MET A 1 101 ? 11.955 9.055 -8.933 1.00 85.25 101 MET A O 1
ATOM 766 N N . GLY A 1 102 ? 13.988 8.418 -8.263 1.00 82.19 102 GLY A N 1
ATOM 767 C CA . GLY A 1 102 ? 14.506 9.746 -7.921 1.00 82.19 102 GLY A CA 1
ATOM 768 C C . GLY A 1 102 ? 13.464 10.752 -7.396 1.00 82.19 102 GLY A C 1
ATOM 769 O O . GLY A 1 102 ? 12.784 10.527 -6.396 1.00 82.19 102 GLY A O 1
ATOM 770 N N . GLY A 1 103 ? 13.346 11.895 -8.082 1.00 82.19 103 GLY A N 1
ATOM 771 C CA . GLY A 1 103 ? 12.449 13.001 -7.715 1.00 82.19 103 GLY A CA 1
ATOM 772 C C . GLY A 1 103 ? 10.965 12.799 -8.048 1.00 82.19 103 GLY A C 1
ATOM 773 O O . GLY A 1 103 ? 10.171 13.699 -7.781 1.00 82.19 103 GLY A O 1
ATOM 774 N N . TYR A 1 104 ? 10.578 11.657 -8.623 1.00 84.50 104 TYR A N 1
ATOM 775 C CA . TYR A 1 104 ? 9.188 11.374 -8.995 1.00 84.50 104 TYR A CA 1
ATOM 776 C C . TYR A 1 104 ? 8.338 10.918 -7.799 1.00 84.50 104 TYR A C 1
ATOM 778 O O . TYR A 1 104 ? 7.109 10.958 -7.857 1.00 84.50 104 TYR A O 1
ATOM 786 N N . LEU A 1 105 ? 8.966 10.487 -6.701 1.00 82.19 105 LEU A N 1
ATOM 787 C CA . LEU A 1 105 ? 8.267 10.022 -5.502 1.00 82.19 105 LEU A CA 1
ATOM 788 C C . LEU A 1 105 ? 7.851 11.187 -4.599 1.00 82.19 105 LEU A C 1
ATOM 790 O O . LEU A 1 105 ? 8.623 12.113 -4.343 1.00 82.19 105 LEU A O 1
ATOM 794 N N . SER A 1 106 ? 6.639 11.105 -4.042 1.00 71.44 106 SER A N 1
ATOM 795 C CA . SER A 1 106 ? 6.212 12.033 -2.997 1.00 71.44 106 SER A CA 1
ATOM 796 C C . SER A 1 106 ? 7.056 11.839 -1.721 1.00 71.44 106 SER A C 1
ATOM 798 O O . SER A 1 106 ? 7.464 10.713 -1.398 1.00 71.44 106 SER A O 1
ATOM 800 N N . PRO A 1 107 ? 7.339 12.915 -0.957 1.00 65.50 107 PRO A N 1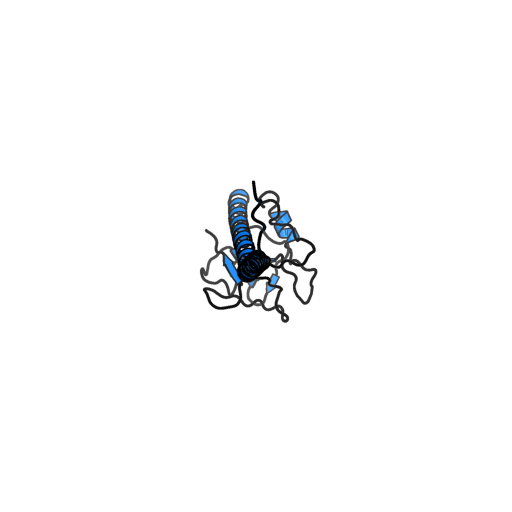
ATOM 801 C CA . PRO A 1 107 ? 8.074 12.807 0.299 1.00 65.50 107 PRO A CA 1
ATOM 802 C C . PRO A 1 107 ? 7.410 11.806 1.257 1.00 65.50 107 PRO A C 1
ATOM 804 O O . PRO A 1 107 ? 6.243 11.953 1.614 1.00 65.50 107 PRO A O 1
ATOM 807 N N . GLY A 1 108 ? 8.162 10.790 1.691 1.00 64.75 108 GLY A N 1
ATOM 808 C CA . GLY A 1 108 ? 7.680 9.755 2.618 1.00 64.75 108 GLY A CA 1
ATOM 809 C C . GLY A 1 108 ? 7.115 8.489 1.963 1.00 64.75 108 GLY A C 1
ATOM 810 O O . GLY A 1 108 ? 6.727 7.575 2.686 1.00 64.75 108 GLY A O 1
ATOM 811 N N . LEU A 1 109 ? 7.099 8.405 0.628 1.00 66.00 109 LEU A N 1
ATOM 812 C CA . LEU A 1 109 ? 6.698 7.199 -0.106 1.00 66.00 109 LEU A CA 1
ATOM 813 C C . LEU A 1 109 ? 7.822 6.148 -0.185 1.00 66.00 109 LEU A C 1
ATOM 815 O O . LEU A 1 109 ? 7.548 4.952 -0.181 1.00 66.00 109 LEU A O 1
ATOM 819 N N . GLY A 1 110 ? 9.082 6.599 -0.201 1.00 57.88 110 GLY A N 1
ATOM 820 C CA . GLY A 1 110 ? 10.279 5.746 -0.199 1.00 57.88 110 GLY A CA 1
ATOM 821 C C . GLY A 1 110 ? 10.914 5.530 1.179 1.00 57.88 110 GLY A C 1
ATOM 822 O O . GLY A 1 110 ? 11.899 4.812 1.285 1.00 57.88 110 GLY A O 1
ATOM 823 N N . ALA A 1 111 ? 10.386 6.156 2.235 1.00 57.44 111 ALA A N 1
ATOM 824 C CA . ALA A 1 111 ? 10.978 6.053 3.563 1.00 57.44 111 ALA A CA 1
ATOM 825 C C . ALA A 1 111 ? 10.591 4.724 4.219 1.00 57.44 111 ALA A C 1
ATOM 827 O O . ALA A 1 111 ? 9.432 4.530 4.599 1.00 57.44 111 ALA A O 1
ATOM 828 N N . ILE A 1 112 ? 11.584 3.848 4.382 1.00 54.06 112 ILE A N 1
ATOM 829 C CA . ILE A 1 112 ? 11.500 2.742 5.324 1.00 54.06 112 ILE A CA 1
ATOM 830 C C . ILE A 1 112 ? 11.707 3.353 6.716 1.00 54.06 112 ILE A C 1
ATOM 832 O O . ILE A 1 112 ? 12.809 3.795 7.044 1.00 54.06 112 ILE A O 1
ATOM 836 N N . ASP A 1 113 ? 10.655 3.477 7.524 1.00 47.44 113 ASP A N 1
ATOM 837 C CA . ASP A 1 113 ? 10.852 3.781 8.933 1.00 47.44 113 ASP A CA 1
ATOM 838 C C . ASP A 1 113 ? 11.434 2.517 9.576 1.00 47.44 113 ASP A C 1
ATOM 840 O O . ASP A 1 113 ? 10.959 1.404 9.374 1.00 47.44 113 ASP A O 1
ATOM 844 N N . GLY A 1 114 ? 12.535 2.648 10.314 1.00 43.12 114 GLY A N 1
ATOM 845 C CA . GLY A 1 114 ? 13.210 1.513 10.958 1.00 43.12 114 GLY A CA 1
ATOM 846 C C . GLY A 1 114 ? 12.392 0.852 12.081 1.00 43.12 114 GLY A C 1
ATOM 847 O O . GLY A 1 114 ? 12.975 0.339 13.031 1.00 43.12 114 GLY A O 1
ATOM 848 N N . GLN A 1 115 ? 11.058 0.926 12.035 1.00 47.28 115 GLN A N 1
ATOM 849 C CA . GLN A 1 115 ? 10.119 0.488 13.066 1.00 47.28 115 GLN A CA 1
ATOM 850 C C . GLN A 1 115 ? 9.197 -0.656 12.622 1.00 47.28 115 GLN A C 1
ATOM 852 O O . GLN A 1 115 ? 8.224 -0.942 13.319 1.00 47.28 115 GLN A O 1
ATOM 857 N N . GLY A 1 116 ? 9.509 -1.347 11.523 1.00 52.69 116 GLY A N 1
ATOM 858 C CA . GLY A 1 116 ? 8.728 -2.498 11.072 1.00 52.69 116 GLY A CA 1
ATOM 859 C C . GLY A 1 116 ? 7.388 -2.052 10.495 1.00 52.69 116 GLY A C 1
ATOM 860 O O . GLY A 1 116 ? 6.400 -1.847 11.206 1.00 52.69 116 GLY A O 1
ATOM 861 N N . HIS A 1 117 ? 7.359 -1.890 9.177 1.00 57.22 117 HIS A N 1
ATOM 862 C CA . HIS A 1 117 ? 6.181 -1.418 8.471 1.00 57.22 117 HIS A CA 1
ATOM 863 C C . HIS A 1 117 ? 4.986 -2.328 8.696 1.00 57.22 117 HIS A C 1
ATOM 865 O O . HIS A 1 117 ? 5.014 -3.516 8.399 1.00 57.22 117 HIS A O 1
ATOM 871 N N . LYS A 1 118 ? 3.898 -1.719 9.168 1.00 61.00 118 LYS A N 1
ATOM 872 C CA . LYS A 1 118 ? 2.603 -2.389 9.249 1.00 61.00 118 LYS A CA 1
ATOM 873 C C . LYS A 1 118 ? 1.989 -2.577 7.860 1.00 61.00 118 LYS A C 1
ATOM 875 O O . LYS A 1 118 ? 1.254 -3.521 7.640 1.00 61.00 118 LYS A O 1
ATOM 880 N N . HIS A 1 119 ? 2.278 -1.690 6.915 1.00 73.19 119 HIS A N 1
ATOM 881 C CA . HIS A 1 119 ? 1.681 -1.740 5.586 1.00 73.19 119 HIS A CA 1
ATOM 882 C C . HIS A 1 119 ? 2.747 -1.859 4.512 1.00 73.19 119 HIS A C 1
ATOM 884 O O . HIS A 1 119 ? 3.773 -1.182 4.550 1.00 73.19 119 HIS A O 1
ATOM 890 N N . CYS A 1 120 ? 2.449 -2.719 3.556 1.00 74.62 120 CYS A N 1
ATOM 891 C CA . CYS A 1 120 ? 3.403 -3.328 2.660 1.00 74.62 120 CYS A CA 1
ATOM 892 C C . CYS A 1 120 ? 3.052 -2.987 1.214 1.00 74.62 120 CYS A C 1
ATOM 894 O O . CYS A 1 120 ? 1.874 -2.998 0.864 1.00 74.62 120 CYS A O 1
ATOM 896 N N . MET A 1 121 ? 4.048 -2.672 0.389 1.00 78.19 121 MET A N 1
ATOM 897 C CA . MET A 1 121 ? 3.926 -2.434 -1.048 1.00 78.19 121 MET A CA 1
ATOM 898 C C . MET A 1 121 ? 4.970 -3.261 -1.791 1.00 78.19 121 MET A C 1
ATOM 900 O O . MET A 1 121 ? 6.134 -3.319 -1.400 1.00 78.19 121 MET A O 1
ATOM 904 N N . VAL A 1 122 ? 4.537 -3.869 -2.887 1.00 78.06 122 VAL A N 1
ATOM 905 C CA . VAL A 1 122 ? 5.358 -4.636 -3.814 1.00 78.06 122 VAL A CA 1
ATOM 906 C C . VAL A 1 122 ? 5.093 -4.089 -5.206 1.00 78.06 122 VAL A C 1
ATOM 908 O O . VAL A 1 122 ? 3.953 -4.060 -5.665 1.00 78.06 122 VAL A O 1
ATOM 911 N N . TYR A 1 123 ? 6.141 -3.661 -5.881 1.00 81.19 123 TYR A N 1
ATOM 912 C CA . TYR A 1 123 ? 6.124 -3.353 -7.298 1.00 81.19 123 TYR A CA 1
ATOM 913 C C . TYR A 1 123 ? 6.629 -4.563 -8.080 1.00 81.19 123 TYR A C 1
ATOM 915 O O . 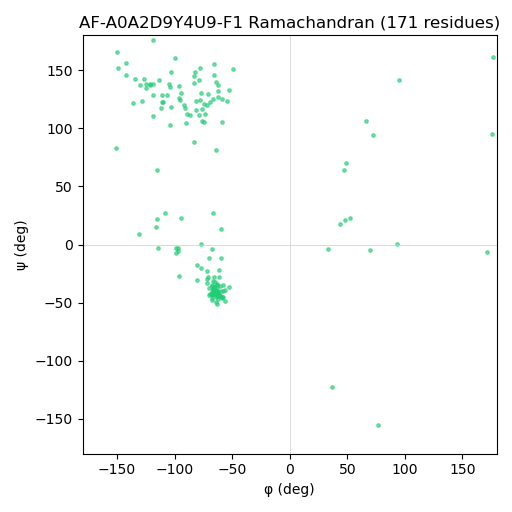TYR A 1 123 ? 7.606 -5.185 -7.674 1.00 81.19 123 TYR A O 1
ATOM 923 N N . VAL A 1 124 ? 5.967 -4.904 -9.183 1.00 77.81 124 VAL A N 1
ATOM 924 C CA . VAL A 1 124 ? 6.274 -6.065 -10.028 1.00 77.81 124 VAL A CA 1
ATOM 925 C C . VAL A 1 124 ? 6.213 -5.627 -11.486 1.00 77.81 124 VAL A C 1
ATOM 927 O O . VAL A 1 124 ? 5.154 -5.208 -11.950 1.00 77.81 124 VAL A O 1
ATOM 930 N N . LEU A 1 125 ? 7.307 -5.783 -12.233 1.00 78.69 125 LEU A N 1
ATOM 931 C CA . LEU A 1 125 ? 7.275 -5.699 -13.693 1.00 78.69 125 LEU A CA 1
ATOM 932 C C . LEU A 1 125 ? 6.700 -6.978 -14.299 1.00 78.69 125 LEU A C 1
ATOM 934 O O . LEU A 1 125 ? 7.137 -8.088 -13.993 1.00 78.69 125 LEU A O 1
ATOM 938 N N . GLY A 1 126 ? 5.735 -6.806 -15.197 1.00 74.69 126 GLY A N 1
ATOM 939 C CA . GLY A 1 126 ? 5.040 -7.892 -15.869 1.00 74.69 126 GLY A CA 1
ATOM 940 C C . GLY A 1 126 ? 3.994 -8.596 -15.004 1.00 74.69 126 GLY A C 1
ATOM 941 O O . GLY A 1 126 ? 3.395 -8.031 -14.082 1.00 74.69 126 GLY A O 1
ATOM 942 N N . LYS A 1 127 ? 3.730 -9.857 -15.357 1.00 70.06 127 LYS A N 1
ATOM 943 C CA . LYS A 1 127 ? 2.614 -10.643 -14.830 1.00 70.06 127 LYS A CA 1
ATOM 944 C C . LYS A 1 127 ? 2.935 -11.242 -13.464 1.00 70.06 127 LYS A C 1
ATOM 946 O O . LYS A 1 127 ? 3.838 -12.063 -13.333 1.00 70.06 127 LYS A O 1
ATOM 951 N N . HIS A 1 128 ? 2.100 -10.931 -12.476 1.00 70.44 128 HIS A N 1
ATOM 952 C CA . HIS A 1 128 ? 2.104 -11.626 -11.195 1.00 70.44 128 HIS A CA 1
ATOM 953 C C . HIS A 1 128 ? 1.053 -12.758 -11.199 1.00 70.44 128 HIS A C 1
ATOM 955 O O . HIS A 1 128 ? -0.108 -12.485 -11.520 1.00 70.44 128 HIS A O 1
ATOM 961 N N . PRO A 1 129 ? 1.385 -14.009 -10.806 1.00 66.31 129 PRO A N 1
ATOM 962 C CA . PRO A 1 129 ? 0.463 -15.151 -10.880 1.00 66.31 129 PRO A CA 1
ATOM 963 C C . PRO A 1 129 ? -0.886 -14.902 -10.203 1.00 66.31 129 PRO A C 1
ATOM 965 O O . PRO A 1 129 ? -1.923 -15.334 -10.704 1.00 66.31 129 PRO A O 1
ATOM 968 N N . LYS A 1 130 ? -0.869 -14.164 -9.086 1.00 69.38 130 LYS A N 1
ATOM 969 C CA . LYS A 1 130 ? -2.070 -13.848 -8.305 1.00 69.38 130 LYS A CA 1
ATOM 970 C C . LYS A 1 130 ? -2.696 -12.466 -8.608 1.00 69.38 130 LYS A C 1
ATOM 972 O O . LYS A 1 130 ? -3.789 -12.197 -8.131 1.00 69.38 130 LYS A O 1
ATOM 977 N N . CYS A 1 131 ? -2.066 -11.623 -9.441 1.00 70.75 131 CYS A N 1
ATOM 978 C CA . CYS A 1 131 ? -2.648 -10.364 -9.952 1.00 70.75 131 CYS A CA 1
ATOM 979 C C . CYS A 1 131 ? -2.833 -10.446 -11.473 1.00 70.75 131 CYS A C 1
ATOM 981 O O . CYS A 1 131 ? -2.184 -9.741 -12.238 1.00 70.75 131 CYS A O 1
ATOM 983 N N . ASN A 1 132 ? -3.700 -11.354 -11.924 1.00 65.94 132 ASN A N 1
ATOM 984 C CA . ASN A 1 132 ? -3.871 -11.683 -13.344 1.00 65.94 132 ASN A CA 1
ATOM 985 C C . ASN A 1 132 ? -5.200 -11.163 -13.930 1.00 65.94 132 ASN A C 1
ATOM 987 O O . ASN A 1 132 ? -5.744 -11.764 -14.854 1.00 65.94 132 ASN A O 1
ATOM 991 N N . LYS A 1 133 ? -5.773 -10.076 -13.390 1.00 66.25 133 LYS A N 1
ATOM 992 C CA . LYS A 1 133 ? -7.012 -9.506 -13.958 1.00 66.25 133 LYS A CA 1
ATOM 993 C C . LYS A 1 133 ? -6.801 -9.006 -15.388 1.00 66.25 133 LYS A C 1
ATOM 995 O O . LYS A 1 133 ? -7.694 -9.145 -16.218 1.00 66.25 133 LYS A O 1
ATOM 1000 N N . TYR A 1 134 ? -5.613 -8.483 -15.675 1.00 63.94 134 TYR A N 1
ATOM 1001 C CA . TYR A 1 134 ? -5.187 -8.097 -17.012 1.00 63.94 134 TYR A CA 1
ATOM 1002 C C . TYR A 1 134 ? -3.957 -8.928 -17.369 1.00 63.94 134 TYR A C 1
ATOM 1004 O O . TYR A 1 134 ? -2.896 -8.783 -16.764 1.00 63.94 134 TYR A O 1
ATOM 1012 N N . ALA A 1 135 ? -4.122 -9.844 -18.323 1.00 59.97 135 ALA A N 1
ATOM 1013 C CA . ALA A 1 135 ? -3.066 -10.772 -18.723 1.00 59.97 135 ALA A CA 1
ATOM 1014 C C . ALA A 1 135 ? -1.821 -10.059 -19.289 1.00 59.97 135 ALA A C 1
ATOM 1016 O O . ALA A 1 135 ? -0.732 -10.627 -19.217 1.00 59.97 135 ALA A O 1
ATOM 1017 N N . ASP A 1 136 ? -1.993 -8.820 -19.765 1.00 68.06 136 ASP A N 1
ATOM 1018 C CA . ASP A 1 136 ? -0.993 -8.023 -20.482 1.00 68.06 136 ASP A CA 1
ATOM 1019 C C . ASP A 1 136 ? -0.559 -6.755 -19.716 1.00 68.06 136 ASP A C 1
ATOM 1021 O O . ASP A 1 136 ? -0.082 -5.792 -20.314 1.00 68.06 136 ASP A O 1
ATOM 1025 N N . SER A 1 137 ? -0.739 -6.705 -18.389 1.00 72.38 137 SER A N 1
ATOM 1026 C CA . SER A 1 137 ? -0.251 -5.565 -17.599 1.00 72.38 137 SER A CA 1
ATOM 1027 C C . SER A 1 137 ? 1.273 -5.448 -17.670 1.00 72.38 137 SER A C 1
ATOM 1029 O O . SER A 1 137 ? 1.993 -6.392 -17.338 1.00 72.38 137 SER A O 1
ATOM 1031 N N . ALA A 1 138 ? 1.762 -4.259 -18.036 1.00 78.88 138 ALA A N 1
ATOM 1032 C CA . ALA A 1 138 ? 3.193 -3.961 -18.078 1.00 78.88 138 ALA A CA 1
ATOM 1033 C C . ALA A 1 138 ? 3.846 -4.001 -16.686 1.00 78.88 138 ALA A C 1
ATOM 1035 O O . ALA A 1 138 ? 5.000 -4.403 -16.547 1.00 78.88 138 ALA A O 1
ATOM 1036 N N . TYR A 1 139 ? 3.093 -3.636 -15.649 1.00 80.88 139 TYR A N 1
ATOM 1037 C CA . TYR A 1 139 ? 3.486 -3.763 -14.252 1.00 80.88 139 TYR A CA 1
ATOM 1038 C C . TYR A 1 139 ? 2.254 -3.971 -13.363 1.00 80.88 139 TYR A C 1
ATOM 1040 O O . TYR A 1 139 ? 1.119 -3.734 -13.778 1.00 80.88 139 TYR A O 1
ATOM 1048 N N . ASN A 1 140 ? 2.483 -4.395 -12.125 1.00 79.19 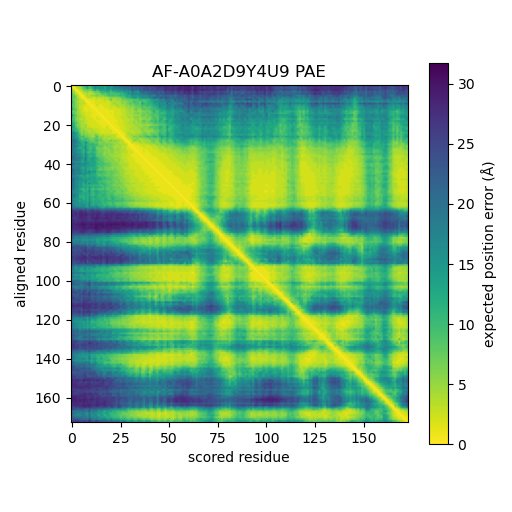140 ASN A N 1
ATOM 1049 C CA . ASN A 1 140 ? 1.477 -4.515 -11.079 1.00 79.19 140 ASN A CA 1
ATOM 1050 C C . ASN A 1 140 ? 2.020 -3.930 -9.770 1.00 79.19 140 ASN A C 1
ATOM 1052 O O . ASN A 1 140 ? 3.192 -4.111 -9.442 1.00 79.19 140 ASN A O 1
ATOM 1056 N N . ILE A 1 141 ? 1.158 -3.264 -9.000 1.00 80.69 141 ILE A N 1
ATOM 1057 C CA . ILE A 1 141 ? 1.460 -2.860 -7.622 1.00 80.69 141 ILE A CA 1
ATOM 1058 C C . ILE A 1 141 ? 0.602 -3.715 -6.697 1.00 80.69 141 ILE A C 1
ATOM 1060 O O . ILE A 1 141 ? -0.620 -3.700 -6.797 1.00 80.69 141 ILE A O 1
ATOM 1064 N N . ILE A 1 142 ? 1.214 -4.451 -5.779 1.00 79.06 142 ILE A N 1
ATOM 1065 C CA . ILE A 1 142 ? 0.509 -5.164 -4.713 1.00 79.06 142 ILE A CA 1
ATOM 1066 C C . ILE A 1 142 ? 0.689 -4.392 -3.413 1.00 79.06 142 ILE A C 1
ATOM 1068 O O . ILE A 1 142 ? 1.793 -3.960 -3.105 1.00 79.06 142 ILE A O 1
ATOM 1072 N N . TYR A 1 143 ? -0.371 -4.218 -2.629 1.00 77.31 143 TYR A N 1
ATOM 1073 C CA . TYR A 1 143 ? -0.287 -3.502 -1.357 1.00 77.31 143 TYR A CA 1
ATOM 1074 C C . TYR A 1 143 ? -1.172 -4.120 -0.273 1.00 77.31 143 TYR A C 1
ATOM 1076 O O . TYR A 1 143 ? -2.157 -4.790 -0.588 1.00 77.31 143 TYR A O 1
ATOM 1084 N N . THR A 1 144 ? -0.835 -3.896 1.003 1.00 74.06 144 THR A N 1
ATOM 1085 C CA . THR A 1 144 ? -1.600 -4.423 2.142 1.00 74.06 144 THR A CA 1
ATOM 1086 C C . THR A 1 144 ? -2.451 -3.375 2.849 1.00 74.06 144 THR A C 1
ATOM 1088 O O . THR A 1 144 ? -2.006 -2.263 3.122 1.00 74.06 144 THR A O 1
ATOM 1091 N N . THR A 1 145 ? -3.680 -3.738 3.217 1.00 68.44 145 THR A N 1
ATOM 1092 C CA . THR A 1 145 ? -4.555 -2.870 4.031 1.00 68.44 145 THR A CA 1
ATOM 1093 C C . THR A 1 145 ? -4.563 -3.214 5.517 1.00 68.44 145 THR A C 1
ATOM 1095 O O . THR A 1 145 ? -5.217 -2.508 6.262 1.00 68.44 145 THR A O 1
ATOM 1098 N N . TYR A 1 146 ? -3.867 -4.257 5.983 1.00 63.16 146 TYR A N 1
ATOM 1099 C CA . TYR A 1 146 ? -3.668 -4.495 7.423 1.00 63.16 146 TYR A CA 1
ATOM 1100 C C . TYR A 1 146 ? -2.193 -4.461 7.801 1.00 63.16 146 TYR A C 1
ATOM 1102 O O . TYR A 1 146 ? -1.334 -4.376 6.929 1.00 63.16 146 TYR A O 1
ATOM 1110 N N . ASN A 1 147 ? -1.937 -4.584 9.109 1.00 61.69 147 ASN A N 1
ATOM 1111 C CA . ASN A 1 147 ? -0.616 -4.788 9.697 1.00 61.69 147 ASN A CA 1
ATOM 1112 C C . ASN A 1 147 ? 0.009 -6.138 9.271 1.00 61.69 147 ASN A C 1
ATOM 1114 O O . ASN A 1 147 ? -0.176 -7.128 9.977 1.00 61.69 147 ASN A O 1
ATOM 1118 N N . THR A 1 148 ? 0.612 -6.211 8.081 1.00 56.84 148 THR A N 1
ATOM 1119 C CA . THR A 1 148 ? 1.105 -7.449 7.450 1.00 56.84 148 THR A CA 1
ATOM 1120 C C . THR A 1 148 ? 2.621 -7.508 7.510 1.00 56.84 148 THR A C 1
ATOM 1122 O O . THR A 1 148 ? 3.287 -6.602 7.021 1.00 56.84 148 THR A O 1
ATOM 1125 N N . THR A 1 149 ? 3.160 -8.620 7.999 1.00 55.84 149 THR A N 1
ATOM 1126 C CA . THR A 1 149 ? 4.517 -9.078 7.665 1.00 55.84 149 THR A CA 1
ATOM 1127 C C . THR A 1 149 ? 4.425 -10.163 6.590 1.00 55.84 149 THR A C 1
ATOM 1129 O O . THR A 1 149 ? 3.365 -10.773 6.420 1.00 55.84 149 THR A O 1
ATOM 1132 N N . TYR A 1 150 ? 5.507 -10.446 5.859 1.00 53.34 150 TYR A N 1
ATOM 1133 C CA . TYR A 1 150 ? 5.568 -11.682 5.068 1.00 53.34 150 TYR A CA 1
ATOM 1134 C C . TYR A 1 150 ? 5.246 -12.882 5.986 1.00 53.34 150 TYR A C 1
ATOM 1136 O O . TYR A 1 150 ? 5.736 -12.951 7.115 1.00 53.34 150 TYR A O 1
ATOM 1144 N N . GLY A 1 151 ? 4.368 -13.788 5.540 1.00 48.62 151 GLY A N 1
ATOM 1145 C CA . GLY A 1 151 ? 3.964 -14.958 6.329 1.00 48.62 151 GLY A CA 1
ATOM 1146 C C . GLY A 1 151 ? 5.137 -15.920 6.538 1.00 48.62 151 GLY A C 1
ATOM 1147 O O . GLY A 1 151 ? 6.055 -15.938 5.720 1.00 48.62 151 GLY A O 1
ATOM 1148 N N . GLU A 1 152 ? 5.098 -16.735 7.599 1.00 41.50 152 GLU A N 1
ATOM 1149 C CA . GLU A 1 152 ? 6.186 -17.621 8.082 1.00 41.50 152 GLU A CA 1
ATOM 1150 C C . GLU A 1 152 ? 6.693 -18.706 7.091 1.00 41.50 152 GLU A C 1
ATOM 1152 O O . GLU A 1 152 ? 7.450 -19.591 7.475 1.00 41.50 152 GLU A O 1
ATOM 1157 N N . GLY A 1 153 ? 6.346 -18.637 5.805 1.00 45.06 153 GLY A N 1
ATOM 1158 C CA . GLY A 1 153 ? 6.859 -19.511 4.744 1.00 45.06 153 GLY A CA 1
ATOM 1159 C C . GLY A 1 153 ? 7.349 -18.784 3.489 1.00 45.06 153 GLY A C 1
ATOM 1160 O O . GLY A 1 153 ? 7.563 -19.441 2.477 1.00 45.06 153 GLY A O 1
ATOM 1161 N N . GLY A 1 154 ? 7.463 -17.449 3.500 1.00 46.56 154 GLY A N 1
ATOM 1162 C CA . GLY A 1 154 ? 7.813 -16.659 2.307 1.00 46.56 154 GLY A CA 1
ATOM 1163 C C . GLY A 1 154 ? 6.710 -16.610 1.238 1.00 46.56 154 GLY A C 1
ATOM 1164 O O . GLY A 1 154 ? 6.830 -15.879 0.259 1.00 46.56 154 GLY A O 1
ATOM 1165 N N . GLU A 1 155 ? 5.604 -17.337 1.425 1.00 42.72 155 GLU A N 1
ATOM 1166 C CA . GLU A 1 155 ? 4.480 -17.311 0.501 1.00 42.72 155 GLU A CA 1
ATOM 1167 C C . GLU A 1 155 ? 3.468 -16.237 0.903 1.00 42.72 155 GLU A C 1
ATOM 1169 O O . GLU A 1 155 ? 2.867 -16.221 1.980 1.00 42.72 155 GLU A O 1
ATOM 1174 N N . ILE A 1 156 ? 3.313 -15.289 -0.008 1.00 48.44 156 ILE A N 1
ATOM 1175 C CA . ILE A 1 156 ? 2.316 -14.244 0.048 1.00 48.44 156 ILE A CA 1
ATOM 1176 C C . ILE A 1 156 ? 0.996 -14.844 -0.481 1.00 48.44 156 ILE A C 1
ATOM 1178 O O . ILE A 1 156 ? 0.914 -15.239 -1.638 1.00 48.44 156 ILE A O 1
ATOM 1182 N N . ASP A 1 157 ? -0.056 -14.948 0.330 1.00 43.56 157 ASP A N 1
ATOM 1183 C CA . ASP A 1 157 ? -1.443 -15.132 -0.121 1.00 43.56 157 ASP A CA 1
ATOM 1184 C C . ASP A 1 157 ? -2.044 -13.818 -0.621 1.00 43.56 157 ASP A C 1
ATOM 1186 O O . ASP A 1 157 ? -2.038 -12.807 0.082 1.00 43.56 157 ASP A O 1
ATOM 1190 N N . TYR A 1 158 ? -2.530 -13.833 -1.860 1.00 49.94 158 TYR A N 1
ATOM 1191 C CA . TYR A 1 158 ? -3.104 -12.683 -2.552 1.00 49.94 158 TYR A CA 1
ATOM 1192 C C . TYR A 1 158 ? -4.555 -13.029 -2.886 1.00 49.94 158 TYR A C 1
ATOM 1194 O O . TYR A 1 158 ? -4.818 -14.140 -3.355 1.00 49.94 158 TYR A O 1
ATOM 1202 N N . TRP A 1 159 ? -5.470 -12.079 -2.713 1.00 42.09 159 TRP A N 1
ATOM 1203 C CA . TRP A 1 159 ? -6.880 -12.264 -3.042 1.00 42.09 159 TRP A CA 1
ATOM 1204 C C . TRP A 1 159 ? -7.358 -11.141 -3.962 1.00 42.09 159 TRP A C 1
ATOM 1206 O O . TRP A 1 159 ? -6.969 -9.983 -3.819 1.00 42.09 159 TRP A O 1
ATOM 1216 N N . VAL A 1 160 ? -8.216 -11.489 -4.920 1.00 42.88 160 VAL A N 1
ATOM 1217 C CA . VAL A 1 160 ? -8.972 -10.522 -5.722 1.00 42.88 160 VAL A CA 1
ATOM 1218 C C . VAL A 1 160 ? -10.393 -10.531 -5.167 1.00 42.88 160 VAL A C 1
ATOM 1220 O O . VAL A 1 160 ? -11.046 -11.566 -5.201 1.00 42.88 160 VAL A O 1
ATOM 1223 N N . ASP A 1 161 ? -10.835 -9.382 -4.657 1.00 38.75 161 ASP A N 1
ATOM 1224 C CA . ASP A 1 161 ? -12.176 -9.101 -4.128 1.00 38.75 161 ASP A CA 1
ATOM 1225 C C . ASP A 1 161 ? -12.605 -9.847 -2.837 1.00 38.75 161 ASP A C 1
ATOM 1227 O O . ASP A 1 161 ? -12.997 -11.007 -2.835 1.00 38.75 161 ASP A O 1
ATOM 1231 N N . GLY A 1 162 ? -12.624 -9.096 -1.726 1.00 46.59 162 GLY A N 1
ATOM 1232 C CA . GLY A 1 162 ? -13.606 -9.196 -0.637 1.00 46.59 162 GLY A CA 1
ATOM 1233 C C . GLY A 1 162 ? -13.949 -10.567 -0.038 1.00 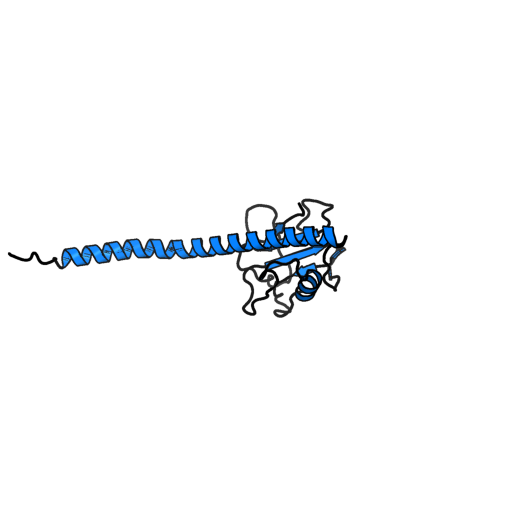46.59 162 GLY A C 1
ATOM 1234 O O . GLY A 1 162 ? -15.095 -10.981 -0.161 1.00 46.59 162 GLY A O 1
ATOM 1235 N N . ALA A 1 163 ? -13.026 -11.187 0.708 1.00 44.47 163 ALA A N 1
ATOM 1236 C CA . ALA A 1 163 ? -13.268 -11.899 1.980 1.00 44.47 163 ALA A CA 1
ATOM 1237 C C . ALA A 1 163 ? -11.965 -12.575 2.463 1.00 44.47 163 ALA A C 1
ATOM 1239 O O . ALA A 1 163 ? -11.665 -13.695 2.069 1.00 44.47 163 ALA A O 1
ATOM 1240 N N . GLY A 1 164 ? -11.215 -11.906 3.349 1.00 51.47 164 GLY A N 1
ATOM 1241 C CA . GLY A 1 164 ? -10.000 -12.445 3.991 1.00 51.47 164 GLY A CA 1
ATOM 1242 C C . GLY A 1 164 ? -8.669 -12.072 3.310 1.00 51.47 164 GLY A C 1
ATOM 1243 O O . GLY A 1 164 ? -8.595 -11.969 2.095 1.00 51.47 164 GLY A O 1
ATOM 1244 N N . ASP A 1 165 ? -7.644 -11.805 4.131 1.00 49.97 165 ASP A N 1
ATOM 1245 C CA . ASP A 1 165 ? -6.216 -11.560 3.812 1.00 49.97 165 ASP A CA 1
ATOM 1246 C C . ASP A 1 165 ? -5.813 -10.575 2.675 1.00 49.97 165 ASP A C 1
ATOM 1248 O O . ASP A 1 165 ? -5.177 -10.906 1.685 1.00 49.97 165 ASP A O 1
ATOM 1252 N N . THR A 1 166 ? -6.160 -9.303 2.885 1.00 62.00 166 THR A N 1
ATOM 1253 C CA . THR A 1 166 ? -5.442 -8.001 2.699 1.00 62.00 166 THR A CA 1
ATOM 1254 C C . THR A 1 166 ? -4.418 -7.650 1.647 1.00 62.00 166 THR A C 1
ATOM 1256 O O . THR A 1 166 ? -4.058 -6.471 1.621 1.00 62.00 166 THR A O 1
ATOM 1259 N N . ARG A 1 167 ? -3.973 -8.528 0.763 1.00 65.00 167 ARG A N 1
ATOM 1260 C CA . ARG A 1 167 ? -3.140 -8.081 -0.358 1.00 65.00 167 ARG A CA 1
ATOM 1261 C C . ARG A 1 167 ? -3.991 -7.771 -1.566 1.00 65.00 167 ARG A C 1
ATOM 1263 O O . ARG A 1 167 ? -4.686 -8.638 -2.077 1.00 65.00 167 ARG A O 1
ATOM 1270 N N . HIS A 1 168 ? -3.906 -6.525 -2.010 1.00 74.81 168 HIS A N 1
ATOM 1271 C CA . HIS A 1 168 ? -4.702 -5.963 -3.092 1.00 74.81 168 HIS A CA 1
ATOM 1272 C C . HIS A 1 168 ? -3.810 -5.628 -4.279 1.00 74.81 168 HIS A C 1
ATOM 1274 O O . HIS A 1 168 ? -2.709 -5.114 -4.096 1.00 74.81 168 HIS A O 1
ATOM 1280 N N . CYS A 1 169 ? -4.306 -5.866 -5.491 1.00 78.44 169 CYS A N 1
ATOM 1281 C CA . CYS A 1 169 ? -3.622 -5.500 -6.728 1.00 78.44 169 CYS A CA 1
ATOM 1282 C C . CYS A 1 169 ? -4.140 -4.141 -7.236 1.00 78.44 169 CYS A C 1
ATOM 1284 O O . CYS A 1 169 ? -5.340 -3.966 -7.459 1.00 78.44 169 CYS A O 1
ATOM 1286 N N . LEU A 1 170 ? -3.235 -3.188 -7.434 1.00 80.00 170 LEU A N 1
ATOM 1287 C CA . LEU A 1 170 ? -3.420 -1.971 -8.219 1.00 80.00 170 LEU A CA 1
ATOM 1288 C C . LEU A 1 170 ? -2.869 -2.223 -9.622 1.00 80.00 170 LEU A C 1
ATOM 1290 O O . LEU A 1 170 ? -1.718 -2.630 -9.793 1.00 80.00 170 LEU A O 1
ATOM 1294 N N . TYR A 1 171 ? -3.718 -1.975 -10.611 1.00 80.12 171 TYR A N 1
ATOM 1295 C CA . TYR A 1 171 ? -3.405 -2.137 -12.025 1.00 80.12 171 TYR A CA 1
ATOM 1296 C C . TYR A 1 171 ? -3.144 -0.772 -12.656 1.00 80.12 171 TYR A C 1
ATOM 1298 O O . TYR A 1 171 ? -3.800 0.175 -12.213 1.00 80.12 171 TYR A O 1
ATOM 1306 N N . PRO A 1 172 ? -2.261 -0.679 -13.670 1.00 74.19 172 PRO A N 1
ATOM 1307 C CA . PRO A 1 172 ? -2.030 0.543 -14.442 1.00 74.19 172 PRO A CA 1
ATOM 1308 C C . PRO A 1 172 ? -3.339 1.175 -14.936 1.00 74.19 172 PRO A C 1
ATOM 1310 O O . PRO A 1 172 ? -4.346 0.476 -15.094 1.00 74.19 172 PRO A O 1
ATOM 1313 N N . LEU A 1 173 ? -3.317 2.503 -15.098 1.00 69.44 173 LEU A N 1
ATOM 1314 C CA . LEU A 1 173 ? -4.485 3.296 -15.508 1.00 69.44 173 LEU A CA 1
ATOM 1315 C C . LEU A 1 173 ? -4.844 3.095 -16.983 1.00 69.44 173 LEU A C 1
ATOM 1317 O O . LEU A 1 173 ? -3.923 2.882 -17.799 1.00 69.44 173 LEU A O 1
#